Protein AF-A0A835ZLF5-F1 (afdb_monomer_lite)

Radius of gyration: 25.42 Å; chains: 1; bounding box: 62×26×68 Å

Secondary structure (DSSP, 8-state):
--HHHHHHHHHHHHHHS--HHHHHHHHHHHHHHHHHHHHGGGS------------------TTSTTTHHHHHHHHTTEEE-TTTTT-SEEEEEETTEEEEEE-TTTTTSSEEE--

Foldseek 3Di:
DVVVVQVVQVVVCVVPVDRVVVVVVVVVVVVVVVVVVVVVVVPDPDDPDDDDDDDDDDDDDPPPPPPVVVVVVVCVQKDFDPVCRQQQWDWDQDPNDTDIDGDPQPRSRRMDTDD

pLDDT: mean 71.72, std 19.59, range [39.06, 96.56]

InterPro domains:
  IPR036410 Heat shock protein DnaJ, cysteine-rich domain superfamily [SSF57938] (75-112)

Structure (mmCIF, N/CA/C/O backbone):
data_AF-A0A835ZLF5-F1
#
_entry.id   AF-A0A835ZLF5-F1
#
loop_
_atom_site.group_PDB
_atom_site.id
_atom_site.type_symbol
_atom_site.label_atom_id
_atom_site.label_alt_id
_atom_site.label_comp_id
_atom_site.label_asym_id
_atom_site.label_entity_id
_atom_site.label_seq_id
_atom_site.pdbx_PDB_ins_code
_atom_site.Cartn_x
_atom_site.Cartn_y
_atom_site.Cartn_z
_atom_site.occupancy
_atom_site.B_iso_or_equiv
_atom_site.auth_seq_id
_atom_site.auth_comp_id
_atom_site.auth_asym_id
_atom_site.auth_atom_id
_atom_site.pdbx_PDB_model_num
ATOM 1 N N . MET A 1 1 ? 32.915 -14.787 28.853 1.00 60.59 1 MET A N 1
ATOM 2 C CA . MET A 1 1 ? 32.597 -14.553 27.416 1.00 60.59 1 MET A CA 1
ATOM 3 C C . MET A 1 1 ? 31.583 -13.424 27.200 1.00 60.59 1 MET A C 1
ATOM 5 O O . MET A 1 1 ? 31.585 -12.858 26.115 1.00 60.59 1 MET A O 1
ATOM 9 N N . GLN A 1 2 ? 30.731 -13.072 28.177 1.00 59.16 2 GLN A N 1
ATOM 10 C CA . GLN A 1 2 ? 29.939 -11.830 28.131 1.00 59.16 2 GLN A CA 1
ATOM 11 C C . GLN A 1 2 ? 30.837 -10.584 28.208 1.00 59.16 2 GLN A C 1
ATOM 13 O O . GLN A 1 2 ? 30.694 -9.696 27.378 1.00 59.16 2 GLN A O 1
ATOM 18 N N . ASP A 1 3 ? 31.823 -10.592 29.106 1.00 59.66 3 ASP A N 1
ATOM 19 C CA . ASP A 1 3 ? 32.592 -9.391 29.472 1.00 59.66 3 ASP A CA 1
ATOM 20 C C . ASP A 1 3 ? 33.414 -8.809 28.311 1.00 59.66 3 ASP A C 1
ATOM 22 O O . ASP A 1 3 ? 33.473 -7.598 28.135 1.00 59.66 3 ASP A O 1
ATOM 26 N N . MET A 1 4 ? 33.954 -9.661 27.427 1.00 63.69 4 MET A N 1
ATOM 27 C CA . MET A 1 4 ? 34.701 -9.189 26.250 1.00 63.69 4 MET A CA 1
ATOM 28 C C . MET A 1 4 ? 33.819 -8.465 25.221 1.00 63.69 4 MET A C 1
ATOM 30 O O . MET A 1 4 ? 34.315 -7.613 24.491 1.00 63.69 4 MET A O 1
ATOM 34 N N . ARG A 1 5 ? 32.519 -8.785 25.156 1.00 69.69 5 ARG A N 1
ATOM 35 C CA . ARG A 1 5 ? 31.573 -8.107 24.251 1.00 69.69 5 ARG A CA 1
ATOM 36 C C . ARG A 1 5 ? 31.147 -6.749 24.800 1.00 69.69 5 ARG A C 1
ATOM 38 O O . ARG A 1 5 ? 30.905 -5.825 24.028 1.00 69.69 5 ARG A O 1
ATOM 45 N N . ASP A 1 6 ? 31.099 -6.619 26.121 1.00 72.31 6 ASP A N 1
ATOM 46 C CA . ASP A 1 6 ? 30.739 -5.364 26.777 1.00 72.31 6 ASP A CA 1
ATOM 47 C C . ASP A 1 6 ? 31.894 -4.345 26.704 1.00 72.31 6 ASP A C 1
ATOM 49 O O . ASP A 1 6 ? 31.647 -3.147 26.557 1.00 72.31 6 ASP A O 1
ATOM 53 N N . ASP A 1 7 ? 33.152 -4.803 26.696 1.00 74.31 7 ASP A N 1
ATOM 54 C CA . ASP A 1 7 ? 34.322 -3.951 26.426 1.00 74.31 7 ASP A CA 1
ATOM 55 C C . ASP A 1 7 ? 34.345 -3.399 24.992 1.00 74.31 7 ASP A C 1
ATOM 57 O O . ASP A 1 7 ? 34.692 -2.236 24.763 1.00 74.31 7 ASP A O 1
ATOM 61 N N . GLU A 1 8 ? 33.946 -4.206 24.009 1.00 75.50 8 GLU A N 1
ATOM 62 C CA . GLU A 1 8 ? 33.826 -3.762 22.617 1.00 75.50 8 GLU A CA 1
ATOM 63 C C . GLU A 1 8 ? 32.685 -2.746 22.452 1.00 75.50 8 GLU A C 1
ATOM 65 O O . GLU A 1 8 ? 32.867 -1.695 21.829 1.00 75.50 8 GLU A O 1
ATOM 70 N N . ALA A 1 9 ? 31.545 -2.987 23.107 1.00 74.06 9 ALA A N 1
ATOM 71 C CA . ALA A 1 9 ? 30.419 -2.055 23.129 1.00 74.06 9 ALA A CA 1
ATOM 72 C C . ALA A 1 9 ? 30.789 -0.699 23.760 1.00 74.06 9 ALA A C 1
ATOM 74 O O . ALA A 1 9 ? 30.373 0.348 23.258 1.00 74.06 9 ALA A O 1
ATOM 75 N N . ARG A 1 10 ? 31.625 -0.686 24.808 1.00 76.44 10 ARG A N 1
ATOM 76 C CA . ARG A 1 10 ? 32.133 0.558 25.420 1.00 76.44 10 ARG A CA 1
ATOM 77 C C . ARG A 1 10 ? 33.063 1.338 24.490 1.00 76.44 10 ARG A C 1
ATOM 79 O O . ARG A 1 10 ? 32.998 2.567 24.461 1.00 76.44 10 ARG A O 1
ATOM 86 N N . LYS A 1 11 ? 33.896 0.653 23.700 1.00 78.12 11 LYS A N 1
ATOM 87 C CA . LYS A 1 11 ? 34.748 1.304 22.686 1.00 78.12 11 LYS A CA 1
ATOM 88 C C . LYS A 1 11 ? 33.919 1.932 21.566 1.00 78.12 11 LYS A C 1
ATOM 90 O O . LYS A 1 11 ? 34.226 3.039 21.134 1.00 78.12 11 LYS A O 1
ATOM 95 N N . LEU A 1 12 ? 32.849 1.261 21.139 1.00 74.62 12 LEU A N 1
ATOM 96 C CA . LEU A 1 12 ? 31.916 1.775 20.131 1.00 74.62 12 LEU A CA 1
ATOM 97 C C . LEU A 1 12 ? 31.054 2.934 20.657 1.00 74.62 12 LEU A C 1
ATOM 99 O O . LEU A 1 12 ? 30.736 3.857 19.906 1.00 74.62 12 LEU A O 1
ATOM 103 N N . HIS A 1 13 ? 30.717 2.939 21.949 1.00 77.44 13 HIS A N 1
ATOM 104 C CA . HIS A 1 13 ? 30.046 4.073 22.589 1.00 77.44 13 HIS A CA 1
ATOM 105 C C . HIS A 1 13 ? 30.899 5.347 22.518 1.00 77.44 13 HIS A C 1
ATOM 107 O O . HIS A 1 13 ? 30.382 6.412 22.199 1.00 77.44 13 HIS A O 1
ATOM 113 N N . ALA A 1 14 ? 32.213 5.242 22.736 1.00 74.75 14 ALA A N 1
ATOM 114 C CA . ALA A 1 14 ? 33.108 6.398 22.684 1.00 74.75 14 ALA A CA 1
ATOM 115 C C . ALA A 1 14 ? 33.200 7.043 21.286 1.00 74.75 14 ALA A C 1
ATOM 117 O O . ALA A 1 14 ? 33.431 8.245 21.188 1.00 74.75 14 ALA A O 1
ATOM 118 N N . THR A 1 15 ? 33.016 6.271 20.209 1.00 80.62 15 THR A N 1
ATOM 119 C CA . THR A 1 15 ? 33.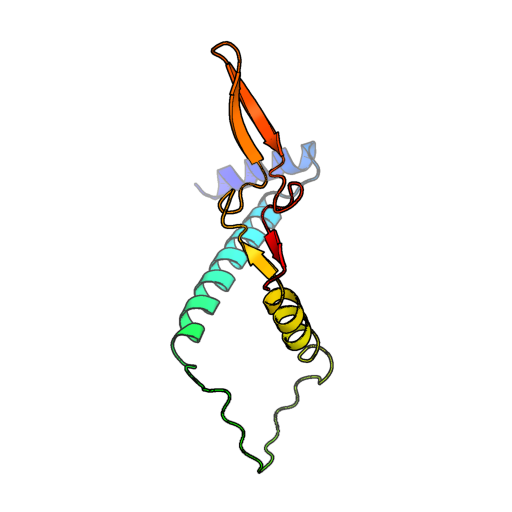087 6.781 18.829 1.00 80.62 15 THR A CA 1
ATOM 120 C C . THR A 1 15 ? 31.750 7.284 18.295 1.00 80.62 15 THR A C 1
ATOM 122 O O . THR A 1 15 ? 31.729 8.192 17.469 1.00 80.62 15 THR A O 1
ATOM 125 N N . THR A 1 16 ? 30.635 6.712 18.751 1.00 79.94 16 THR A N 1
ATOM 126 C CA . THR A 1 16 ? 29.292 7.013 18.223 1.00 79.94 16 THR A CA 1
ATOM 127 C C . THR A 1 16 ? 28.427 7.841 19.172 1.00 79.94 16 THR A C 1
ATOM 129 O O . THR A 1 16 ? 27.419 8.397 18.743 1.00 79.94 16 THR A O 1
ATOM 132 N N . GLY A 1 17 ? 28.796 7.927 20.454 1.00 84.25 17 GLY A N 1
ATOM 133 C CA . GLY A 1 17 ? 28.006 8.576 21.503 1.00 84.25 17 GLY A CA 1
ATOM 134 C C . GLY A 1 17 ? 26.730 7.818 21.889 1.00 84.25 17 GLY A C 1
ATOM 135 O O . GLY A 1 17 ? 25.897 8.366 22.606 1.00 84.25 17 GLY A O 1
ATOM 136 N N . VAL A 1 18 ? 26.548 6.579 21.411 1.00 82.25 18 VAL A N 1
ATOM 137 C CA . VAL A 1 18 ? 25.352 5.758 21.666 1.00 82.25 18 VAL A CA 1
ATOM 138 C C . VAL A 1 18 ? 25.685 4.585 22.588 1.00 82.25 18 VAL A C 1
ATOM 140 O O . VAL A 1 18 ? 26.556 3.773 22.280 1.00 82.25 18 VAL A O 1
ATOM 143 N N . ASP A 1 19 ? 25.027 4.506 23.748 1.00 84.69 19 ASP A N 1
ATOM 144 C CA . ASP A 1 19 ? 25.257 3.428 24.717 1.00 84.69 19 ASP A CA 1
ATOM 145 C C . ASP A 1 19 ? 24.501 2.159 24.294 1.00 84.69 19 ASP A C 1
ATOM 147 O O . ASP A 1 19 ? 23.309 1.970 24.564 1.00 84.69 19 ASP A O 1
ATOM 151 N N . PHE A 1 20 ? 25.216 1.269 23.607 1.00 82.88 20 PHE A N 1
ATOM 152 C CA . PHE A 1 20 ? 24.677 0.001 23.120 1.00 82.88 20 PHE A CA 1
ATOM 153 C C . PHE A 1 20 ? 24.297 -0.973 24.243 1.00 82.88 20 PHE A C 1
ATOM 155 O O . PHE A 1 20 ? 23.458 -1.850 24.022 1.00 82.88 20 PHE A O 1
ATOM 162 N N . ILE A 1 21 ? 24.858 -0.820 25.447 1.00 83.62 21 ILE A N 1
ATOM 163 C CA . ILE A 1 21 ? 24.522 -1.667 26.598 1.00 83.62 21 ILE A CA 1
ATOM 164 C C . ILE A 1 21 ? 23.143 -1.264 27.124 1.00 83.62 21 ILE A C 1
ATOM 166 O O . ILE A 1 21 ? 22.266 -2.122 27.263 1.00 83.62 21 ILE A O 1
ATOM 170 N N . ALA A 1 22 ? 22.919 0.036 27.325 1.00 82.88 22 ALA A N 1
ATOM 171 C CA . ALA A 1 22 ? 21.615 0.567 27.723 1.00 82.88 22 ALA A CA 1
ATOM 172 C C . ALA A 1 22 ? 20.535 0.267 26.670 1.00 82.88 22 ALA A C 1
ATOM 174 O O . ALA A 1 22 ? 19.419 -0.145 27.004 1.00 82.88 22 ALA A O 1
ATOM 175 N N . LEU A 1 23 ? 20.879 0.405 25.385 1.00 83.12 23 LEU A N 1
ATOM 176 C CA . LEU A 1 23 ? 19.971 0.096 24.283 1.00 83.12 23 LEU A CA 1
ATOM 177 C C . LEU A 1 23 ? 19.556 -1.379 24.303 1.00 83.12 23 LEU A C 1
ATOM 179 O O . LEU A 1 23 ? 18.369 -1.694 24.232 1.00 83.12 23 LEU A O 1
ATOM 183 N N . ARG A 1 24 ? 20.520 -2.290 24.462 1.00 83.25 24 ARG A N 1
ATOM 184 C CA . ARG A 1 24 ? 20.252 -3.727 24.543 1.00 83.25 24 ARG A CA 1
ATOM 185 C C . ARG A 1 24 ? 19.346 -4.066 25.723 1.00 83.25 24 ARG A C 1
ATOM 187 O O . ARG A 1 24 ? 18.387 -4.810 25.537 1.00 83.25 24 ARG A O 1
ATOM 194 N N . GLN A 1 25 ? 19.611 -3.508 26.905 1.00 82.62 25 GLN A N 1
ATOM 195 C CA . GLN A 1 25 ? 18.771 -3.724 28.088 1.00 82.62 25 GLN A CA 1
ATOM 196 C C . GLN A 1 25 ? 17.319 -3.298 27.834 1.00 82.62 25 GLN A C 1
ATOM 198 O O . GLN A 1 25 ? 16.409 -4.078 28.105 1.00 82.62 25 GLN A O 1
ATOM 203 N N . LYS A 1 26 ? 17.109 -2.127 27.219 1.00 83.50 26 LYS A N 1
ATOM 204 C CA . LYS A 1 26 ? 15.774 -1.602 26.893 1.00 83.50 26 LYS A CA 1
ATOM 205 C C . LYS A 1 26 ? 14.971 -2.524 25.968 1.00 83.50 26 LYS A C 1
ATOM 207 O O . LYS A 1 26 ? 13.770 -2.695 26.162 1.00 83.50 26 LYS A O 1
ATOM 212 N N . TYR A 1 27 ? 15.615 -3.128 24.970 1.00 78.88 27 TYR A N 1
ATOM 213 C CA . TYR A 1 27 ? 14.933 -4.053 24.057 1.00 78.88 27 TYR A CA 1
ATOM 214 C C . TYR A 1 27 ? 14.740 -5.452 24.650 1.00 78.88 27 TYR A C 1
ATOM 216 O O . TYR A 1 27 ? 13.761 -6.118 24.320 1.00 78.88 27 TYR A O 1
ATOM 224 N N . MET A 1 28 ? 15.616 -5.899 25.558 1.00 74.88 28 MET A N 1
ATOM 225 C CA . MET A 1 28 ? 15.389 -7.161 26.269 1.00 74.88 28 MET A CA 1
ATOM 226 C C . MET A 1 28 ? 14.195 -7.066 27.225 1.00 74.88 28 MET A C 1
ATOM 228 O O . MET A 1 28 ? 13.398 -7.999 27.271 1.00 74.88 28 MET A O 1
ATOM 232 N N . THR A 1 29 ? 14.020 -5.949 27.937 1.00 68.12 29 THR A N 1
ATOM 233 C CA . THR A 1 29 ? 12.856 -5.755 28.821 1.00 68.12 29 THR A CA 1
ATOM 234 C C . THR A 1 29 ? 11.558 -5.572 28.037 1.00 68.12 29 THR A C 1
ATOM 236 O O . THR A 1 29 ? 10.549 -6.163 28.409 1.00 68.12 29 THR A O 1
ATOM 239 N N . ALA A 1 30 ? 11.585 -4.851 26.910 1.00 62.91 30 ALA A N 1
ATOM 240 C CA . ALA A 1 30 ? 10.408 -4.674 26.055 1.00 62.91 30 ALA A CA 1
ATOM 241 C C . ALA A 1 30 ? 9.850 -6.010 25.522 1.00 62.91 30 ALA A C 1
ATOM 243 O O . ALA A 1 30 ? 8.636 -6.189 25.442 1.00 62.91 30 ALA A O 1
ATOM 244 N N . ASN A 1 31 ? 10.721 -6.976 25.212 1.00 60.53 31 ASN A N 1
ATOM 245 C CA . ASN A 1 31 ? 10.283 -8.307 24.786 1.00 60.53 31 ASN A CA 1
ATOM 246 C C . ASN A 1 31 ? 9.668 -9.129 25.931 1.00 60.53 31 ASN A C 1
ATOM 248 O O . ASN A 1 31 ? 8.760 -9.918 25.683 1.00 60.53 31 ASN A O 1
ATOM 252 N N . VAL A 1 32 ? 10.124 -8.945 27.175 1.00 60.03 32 VAL A N 1
ATOM 253 C CA . VAL A 1 32 ? 9.542 -9.622 28.351 1.00 60.03 32 VAL A CA 1
ATOM 254 C C . VAL A 1 32 ? 8.171 -9.032 28.697 1.00 60.03 32 VAL A C 1
ATOM 256 O O . VAL A 1 32 ? 7.228 -9.781 28.948 1.00 60.03 32 VAL A O 1
ATOM 259 N N . GLU A 1 33 ? 8.019 -7.707 28.628 1.00 57.66 33 GLU A N 1
ATOM 260 C CA . GLU A 1 33 ? 6.727 -7.029 28.822 1.00 57.66 33 GLU A CA 1
ATOM 261 C C . GLU A 1 33 ? 5.696 -7.408 27.746 1.00 57.66 33 GLU A C 1
ATOM 263 O O . GLU A 1 33 ? 4.502 -7.501 28.035 1.00 57.66 33 GLU A O 1
ATOM 268 N N . ALA A 1 34 ? 6.142 -7.656 26.510 1.00 58.16 34 ALA A N 1
ATOM 269 C CA . ALA A 1 34 ? 5.279 -8.155 25.441 1.00 58.16 34 ALA A CA 1
ATOM 270 C C . ALA A 1 34 ? 4.777 -9.582 25.724 1.00 58.16 34 ALA A C 1
ATOM 272 O O . ALA A 1 34 ? 3.590 -9.848 25.556 1.00 58.16 34 ALA A O 1
ATOM 273 N N . GLN A 1 35 ? 5.641 -10.471 26.229 1.00 54.75 35 GLN A N 1
ATOM 274 C CA . GLN A 1 35 ? 5.260 -11.852 26.557 1.00 54.75 35 GLN A CA 1
ATOM 275 C C . GLN A 1 35 ? 4.344 -11.952 27.786 1.00 54.75 35 GLN A C 1
ATOM 277 O O . GLN A 1 35 ? 3.456 -12.801 27.819 1.00 54.75 35 GLN A O 1
ATOM 282 N N . GLN A 1 36 ? 4.498 -11.078 28.787 1.00 53.94 36 GLN A N 1
ATOM 283 C CA . GLN A 1 36 ? 3.587 -11.050 29.941 1.00 53.94 36 GLN A CA 1
ATOM 284 C C . GLN A 1 36 ? 2.173 -10.572 29.577 1.00 53.94 36 GLN A C 1
ATOM 286 O O . GLN A 1 36 ? 1.204 -11.066 30.148 1.00 53.94 36 GLN A O 1
ATOM 291 N N . LYS A 1 37 ? 2.023 -9.690 28.579 1.00 53.47 37 LYS A N 1
ATOM 292 C CA . LYS A 1 37 ? 0.701 -9.244 28.099 1.00 53.47 37 LYS A CA 1
ATOM 293 C C . LYS A 1 37 ? -0.095 -10.328 27.366 1.00 53.47 37 LYS A C 1
ATOM 295 O O . LYS A 1 37 ? -1.319 -10.241 27.331 1.00 53.47 37 LYS A O 1
ATOM 300 N N . GLU A 1 38 ? 0.563 -11.346 26.811 1.00 50.69 38 GLU A N 1
ATOM 301 C CA . GLU A 1 38 ? -0.118 -12.451 26.120 1.00 50.69 38 GLU A CA 1
ATOM 302 C C . GLU A 1 38 ? -0.733 -13.479 27.092 1.00 50.69 38 GLU A C 1
ATOM 304 O O . GLU A 1 38 ? -1.705 -14.146 26.738 1.00 50.69 38 GLU A O 1
ATOM 309 N N . GLN A 1 39 ? -0.241 -13.592 28.336 1.00 47.41 39 GLN A N 1
ATOM 310 C CA . GLN A 1 39 ? -0.830 -14.511 29.326 1.00 47.41 39 GLN A CA 1
ATOM 311 C C . GLN A 1 39 ? -2.107 -13.969 29.990 1.00 47.41 39 GLN A C 1
ATOM 313 O O . GLN A 1 39 ? -3.004 -14.762 30.276 1.00 47.41 39 GLN A O 1
ATOM 318 N N . ASP A 1 40 ? -2.255 -12.651 30.144 1.00 48.38 40 ASP A N 1
ATOM 319 C CA . ASP A 1 40 ? -3.464 -12.045 30.731 1.00 48.38 40 ASP A CA 1
ATOM 320 C C . ASP A 1 40 ? -4.640 -11.903 29.736 1.00 48.38 40 ASP A C 1
ATOM 322 O O . ASP A 1 40 ? -5.765 -11.594 30.133 1.00 48.38 40 ASP A O 1
ATOM 326 N N . GLN A 1 41 ? -4.435 -12.177 28.440 1.00 49.47 41 GLN A N 1
ATOM 327 C CA . GLN A 1 41 ? -5.487 -12.084 27.413 1.00 49.47 41 GLN A CA 1
ATOM 328 C C . GLN A 1 41 ? -6.393 -13.322 27.299 1.00 49.47 41 GLN A C 1
ATOM 330 O O . GLN A 1 41 ? -7.437 -13.242 26.658 1.00 49.47 41 GLN A O 1
ATOM 335 N N . ASN A 1 42 ? -6.072 -14.447 27.949 1.00 46.53 42 ASN A N 1
ATOM 336 C CA . ASN A 1 42 ? -6.909 -15.657 27.880 1.00 46.53 42 ASN A CA 1
ATOM 337 C C . ASN A 1 42 ? -8.044 -15.705 28.925 1.00 46.53 42 ASN A C 1
ATOM 339 O O . ASN A 1 42 ? -8.731 -16.721 29.042 1.00 46.53 42 ASN A O 1
ATOM 343 N N . HIS A 1 43 ? -8.280 -14.627 29.686 1.00 43.28 43 HIS A N 1
ATOM 344 C CA . HIS A 1 43 ? -9.389 -14.574 30.641 1.00 43.28 43 HIS A CA 1
ATOM 34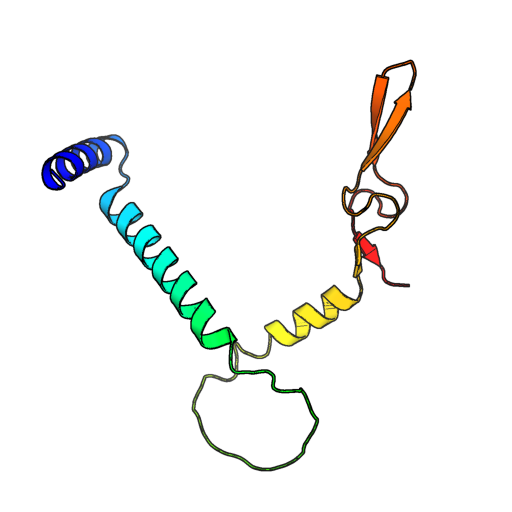5 C C . HIS A 1 43 ? -10.133 -13.232 30.641 1.00 43.28 43 HIS A C 1
ATOM 347 O O . HIS A 1 43 ? -10.209 -12.547 31.654 1.00 43.28 43 HIS A O 1
ATOM 353 N N . SER A 1 44 ? -10.705 -12.842 29.499 1.00 44.22 44 SER A N 1
ATOM 354 C CA . SER A 1 44 ? -11.845 -11.908 29.482 1.00 44.22 44 SER A CA 1
ATOM 355 C C . SER A 1 44 ? -12.613 -11.935 28.156 1.00 44.22 44 SER A C 1
ATOM 357 O O . SER A 1 44 ? -12.758 -10.928 27.471 1.00 44.22 44 SER A O 1
ATOM 359 N N . ASP A 1 45 ? -13.222 -13.082 27.845 1.00 46.94 45 ASP A N 1
ATOM 360 C CA . ASP A 1 45 ? -14.505 -13.060 27.135 1.00 46.94 45 ASP A CA 1
ATOM 361 C C . ASP A 1 45 ? -15.541 -12.440 28.082 1.00 46.94 45 ASP A C 1
ATOM 363 O O . ASP A 1 45 ? -16.219 -13.131 28.843 1.00 46.94 45 ASP A O 1
ATOM 367 N N . SER A 1 46 ? -15.630 -11.111 28.091 1.00 46.19 46 SER A N 1
ATOM 368 C CA . SER A 1 46 ? -16.696 -10.407 28.796 1.00 46.19 46 SER A CA 1
ATOM 369 C C . SER A 1 46 ? -17.410 -9.490 27.822 1.00 46.19 46 SER A C 1
ATOM 371 O O . SER A 1 46 ? -16.993 -8.370 27.526 1.00 46.19 46 SER A O 1
ATOM 373 N N . ARG A 1 47 ? -18.492 -10.062 27.290 1.00 42.47 47 ARG A N 1
ATOM 374 C CA . ARG A 1 47 ? -19.579 -9.413 26.562 1.00 42.47 47 ARG A CA 1
ATOM 375 C C . ARG A 1 47 ? -19.845 -8.017 27.118 1.00 42.47 47 ARG A C 1
ATOM 377 O O . ARG A 1 47 ? -20.091 -7.852 28.312 1.00 42.47 47 ARG A O 1
ATOM 384 N N . CYS A 1 48 ? -19.888 -7.027 26.234 1.00 43.28 48 CYS A N 1
ATOM 385 C CA . CYS A 1 48 ? -20.469 -5.720 26.511 1.00 43.28 48 CYS A CA 1
ATOM 386 C C . CYS A 1 48 ? -22.002 -5.832 26.590 1.00 43.28 48 CYS A C 1
ATOM 388 O O . CYS A 1 48 ? -22.731 -5.293 25.761 1.00 43.28 48 CYS A O 1
ATOM 390 N N . ASP A 1 49 ? -22.497 -6.560 27.592 1.00 42.53 49 ASP A N 1
ATOM 391 C CA . ASP A 1 49 ? -23.917 -6.607 27.911 1.00 42.53 49 ASP A CA 1
ATOM 392 C C . ASP A 1 49 ? -24.279 -5.452 28.846 1.00 42.53 49 ASP A C 1
ATOM 394 O O . ASP A 1 49 ? -23.687 -5.208 29.899 1.00 42.53 49 ASP A O 1
ATOM 398 N N . THR A 1 50 ? -25.268 -4.697 28.395 1.00 54.25 50 THR A N 1
ATOM 399 C CA . THR A 1 50 ? -25.777 -3.490 29.029 1.00 54.25 50 THR A CA 1
ATOM 400 C C . THR A 1 50 ? -26.540 -3.865 30.295 1.00 54.25 50 THR A C 1
ATOM 402 O O . THR A 1 50 ? -27.702 -4.248 30.216 1.00 54.25 50 THR A O 1
ATOM 405 N N . HIS A 1 51 ? -25.940 -3.692 31.475 1.00 40.97 51 HIS A N 1
ATOM 406 C CA . HIS A 1 51 ? -26.680 -3.763 32.736 1.00 40.97 51 HIS A CA 1
ATOM 407 C C . HIS A 1 51 ? -26.404 -2.560 33.640 1.00 40.97 51 HIS A C 1
ATOM 409 O O . HIS A 1 51 ? -25.300 -2.318 34.121 1.00 40.97 51 HIS A O 1
ATOM 415 N N . LYS A 1 52 ? -27.481 -1.803 33.878 1.00 46.91 52 LYS A N 1
ATOM 416 C CA . LYS A 1 52 ? -27.635 -0.876 34.998 1.00 46.91 52 LYS A CA 1
ATOM 417 C C . LYS A 1 52 ? -27.335 -1.615 36.306 1.00 46.91 52 LYS A C 1
ATOM 419 O O . LYS A 1 52 ? -28.021 -2.588 36.605 1.00 46.91 52 LYS A O 1
ATOM 424 N N . GLY A 1 53 ? -26.438 -1.076 37.128 1.00 39.53 53 GLY A N 1
ATOM 425 C CA . GLY A 1 53 ? -26.471 -1.320 38.570 1.00 39.53 53 GLY A CA 1
ATOM 426 C C . GLY A 1 53 ? -25.124 -1.585 39.232 1.00 39.53 53 GLY A C 1
ATOM 427 O O . GLY A 1 53 ? -24.462 -2.571 38.946 1.00 39.53 53 GLY A O 1
ATOM 428 N N . SER A 1 54 ? -24.855 -0.743 40.227 1.00 40.62 54 SER A N 1
ATOM 429 C CA . SER A 1 54 ? -24.012 -0.978 41.402 1.00 40.62 54 SER A CA 1
ATOM 430 C C . SER A 1 54 ? -22.497 -0.791 41.283 1.00 40.62 54 SER A C 1
ATOM 432 O O . SER A 1 54 ? -21.771 -1.453 40.556 1.00 40.62 54 SER A O 1
ATOM 434 N N . GLN A 1 55 ? -22.066 0.168 42.098 1.00 48.41 55 GLN A N 1
ATOM 435 C CA . GLN A 1 55 ? -20.714 0.603 42.405 1.00 48.41 55 GLN A CA 1
ATOM 436 C C . GLN A 1 55 ? -19.846 -0.542 42.937 1.00 48.41 55 GLN A C 1
ATOM 438 O O . GLN A 1 55 ? -20.317 -1.310 43.771 1.00 48.41 55 GLN A O 1
ATOM 443 N N . GLN A 1 56 ? -18.551 -0.529 42.604 1.00 39.06 56 GLN A N 1
ATOM 444 C CA . GLN A 1 56 ? -17.496 -0.685 43.608 1.00 39.06 56 GLN A CA 1
ATOM 445 C C . GLN A 1 56 ? -16.150 -0.138 43.116 1.00 39.06 56 GLN A C 1
ATOM 447 O O . GLN A 1 56 ? -15.776 -0.245 41.953 1.00 39.06 56 GLN A O 1
ATOM 452 N N . ASN A 1 57 ? -15.470 0.513 44.056 1.00 47.50 57 ASN A N 1
ATOM 453 C CA . ASN A 1 57 ? -14.242 1.281 43.926 1.00 47.50 57 ASN A CA 1
ATOM 454 C C . ASN A 1 57 ? -13.053 0.469 43.393 1.00 47.50 57 ASN A C 1
ATOM 456 O O . ASN A 1 57 ? -12.613 -0.464 44.060 1.00 47.50 57 ASN A O 1
ATOM 460 N N . ARG A 1 58 ? -12.412 0.962 42.330 1.00 43.28 58 ARG A N 1
ATOM 461 C CA . ARG A 1 58 ? -10.948 1.041 42.246 1.00 43.28 58 ARG A CA 1
ATOM 462 C C . ARG A 1 58 ? -10.567 2.361 41.588 1.00 43.28 58 ARG A C 1
ATOM 464 O O . ARG A 1 58 ? -11.073 2.733 40.537 1.00 43.28 58 ARG A O 1
ATOM 471 N N . SER A 1 59 ? -9.736 3.102 42.299 1.00 50.44 59 SER A N 1
ATOM 472 C CA . SER A 1 59 ? -9.176 4.387 41.918 1.00 50.44 59 SER A CA 1
ATOM 473 C C . SER A 1 59 ? -8.157 4.202 40.797 1.00 50.44 59 SER A C 1
ATOM 475 O O . SER A 1 59 ? -6.981 3.972 41.066 1.00 50.44 59 SER A O 1
ATOM 477 N N . GLU A 1 60 ? -8.616 4.332 39.558 1.00 47.94 60 GLU A N 1
ATOM 478 C CA . GLU A 1 60 ? -7.776 4.599 38.394 1.00 47.94 60 GLU A CA 1
ATOM 479 C C . GLU A 1 60 ? -8.312 5.863 37.711 1.00 47.94 60 GLU A C 1
ATOM 481 O O . GLU A 1 60 ? -9.516 6.073 37.561 1.00 47.94 60 GLU A O 1
ATOM 486 N N . SER A 1 61 ? -7.397 6.775 37.409 1.00 40.75 61 SER A N 1
ATOM 487 C CA . SER A 1 61 ? -7.643 8.123 36.898 1.00 40.75 61 SER A CA 1
ATOM 488 C C . SER A 1 61 ? -8.621 8.149 35.699 1.00 40.75 61 SER A C 1
ATOM 490 O O . SER A 1 61 ? -8.309 7.556 34.666 1.00 40.75 61 SER A O 1
ATOM 492 N N . PRO A 1 62 ? -9.751 8.893 35.747 1.00 45.53 62 PRO A N 1
ATOM 493 C CA . PRO A 1 62 ? -10.848 8.767 34.769 1.00 45.53 62 PRO A CA 1
ATOM 494 C C . PRO A 1 62 ? -10.600 9.346 33.365 1.00 45.53 62 PRO A C 1
ATOM 496 O O . PRO A 1 62 ? -11.531 9.406 32.561 1.00 45.53 62 PRO A O 1
ATOM 499 N N . LEU A 1 63 ? -9.399 9.844 33.058 1.00 48.03 63 LEU A N 1
ATOM 500 C CA . LEU A 1 63 ? -9.185 10.694 31.878 1.00 48.03 63 LEU A CA 1
ATOM 501 C C . LEU A 1 63 ? -8.502 10.003 30.692 1.00 48.03 63 LEU A C 1
ATOM 503 O O . LEU A 1 63 ? -8.571 10.529 29.587 1.00 48.03 63 LEU A O 1
ATOM 507 N N . GLN A 1 64 ? -7.907 8.819 30.863 1.00 49.22 64 GLN A N 1
ATOM 508 C CA . GLN A 1 64 ? -7.207 8.134 29.760 1.00 49.22 64 GLN A CA 1
ATOM 509 C C . GLN A 1 64 ? -8.027 7.023 29.093 1.00 49.22 64 GLN A C 1
ATOM 511 O O . GLN A 1 64 ? -7.791 6.697 27.934 1.00 49.22 64 GLN A O 1
ATOM 516 N N . GLN A 1 65 ? -9.049 6.490 29.765 1.00 47.41 65 GLN A N 1
ATOM 517 C CA . GLN A 1 65 ? -9.819 5.350 29.251 1.00 47.41 65 GLN A CA 1
ATOM 518 C C . GLN A 1 65 ? -10.933 5.742 28.263 1.00 47.41 65 GLN A C 1
ATOM 520 O O . GLN A 1 65 ? -11.485 4.883 27.582 1.00 47.41 65 GLN A O 1
ATOM 525 N N . ARG A 1 66 ? -11.268 7.037 28.145 1.00 48.09 66 ARG A N 1
ATOM 526 C CA . ARG A 1 66 ? -12.350 7.503 27.254 1.00 48.09 66 ARG A CA 1
ATOM 527 C C . ARG A 1 66 ? -11.918 7.764 25.810 1.00 48.09 66 ARG A C 1
ATOM 529 O O . ARG A 1 66 ? -12.792 7.887 24.962 1.00 48.09 66 ARG A O 1
ATOM 536 N N . HIS A 1 67 ? -10.617 7.839 25.526 1.00 49.94 67 HIS A N 1
ATOM 537 C CA . HIS A 1 67 ? -10.130 8.181 24.185 1.00 49.94 67 HIS A CA 1
ATOM 538 C C . HIS A 1 67 ? -10.107 6.984 23.220 1.00 49.94 67 HIS A C 1
ATOM 540 O O . HIS A 1 67 ? -10.420 7.142 22.043 1.00 49.94 67 HIS A O 1
ATOM 546 N N . LEU A 1 68 ? -9.847 5.774 23.724 1.00 52.25 68 LEU A N 1
ATOM 547 C CA . LEU A 1 68 ? -9.677 4.580 22.883 1.00 52.25 68 LEU A CA 1
ATOM 548 C C . LEU A 1 68 ? -11.003 4.025 22.332 1.00 52.25 68 LEU A C 1
ATOM 550 O O . LEU A 1 68 ? -11.043 3.538 21.207 1.00 52.25 68 LEU A O 1
ATOM 554 N N . CYS A 1 69 ? -12.111 4.137 23.079 1.00 53.34 69 CYS A N 1
ATOM 555 C CA . CYS A 1 69 ? -13.420 3.653 22.612 1.00 53.34 69 CYS A CA 1
ATOM 556 C C . CYS A 1 69 ? -14.037 4.515 21.500 1.00 53.34 69 CYS A C 1
ATOM 558 O O . CYS A 1 69 ? -14.888 4.034 20.758 1.00 53.34 69 CYS A O 1
ATOM 560 N N . THR A 1 70 ? -13.658 5.790 21.388 1.00 55.81 70 THR A N 1
ATOM 561 C CA . THR A 1 70 ? -14.173 6.664 20.322 1.00 55.81 70 THR A CA 1
ATOM 562 C C . THR A 1 70 ? -13.411 6.504 19.009 1.00 55.81 70 THR A C 1
ATOM 564 O O . THR A 1 70 ? -14.001 6.685 17.946 1.00 55.81 70 THR A O 1
ATOM 567 N N . GLU A 1 71 ? -12.124 6.147 19.063 1.00 55.97 71 GLU A N 1
ATOM 568 C CA . GLU A 1 71 ? -11.290 5.953 17.868 1.00 55.97 71 GLU A CA 1
ATOM 569 C C . GLU A 1 71 ? -11.687 4.710 17.071 1.00 55.97 71 GLU A C 1
ATOM 571 O O . GLU A 1 71 ? -11.773 4.765 15.844 1.00 55.97 71 GLU A O 1
ATOM 576 N N . THR A 1 72 ? -12.012 3.607 17.747 1.00 62.00 72 THR A N 1
ATOM 577 C CA . THR A 1 72 ? -12.440 2.373 17.071 1.00 62.00 72 THR A CA 1
ATOM 578 C C . THR A 1 72 ? -13.761 2.559 16.319 1.00 62.00 72 THR A C 1
ATOM 580 O O . THR A 1 72 ? -13.880 2.140 15.170 1.00 62.00 72 THR A O 1
ATOM 583 N N . ALA A 1 73 ? -14.708 3.308 16.892 1.00 63.44 73 ALA A N 1
ATOM 584 C CA . ALA A 1 73 ? -15.987 3.618 16.248 1.00 63.44 73 ALA A CA 1
ATOM 585 C C . ALA A 1 73 ? -15.848 4.482 14.974 1.00 63.44 73 ALA A C 1
ATOM 587 O O . ALA A 1 73 ? -16.730 4.477 14.110 1.00 63.44 73 ALA A O 1
ATOM 588 N N . ALA A 1 74 ? -14.763 5.254 14.841 1.00 69.12 74 ALA A N 1
ATOM 589 C CA . ALA A 1 74 ? -14.478 6.006 13.619 1.00 69.12 74 ALA A CA 1
ATOM 590 C C . ALA A 1 74 ? -13.914 5.105 12.507 1.00 69.12 74 ALA A C 1
ATOM 592 O O . ALA A 1 74 ? -14.221 5.328 11.334 1.00 69.12 74 ALA A O 1
ATOM 593 N N . LEU A 1 75 ? -13.142 4.078 12.876 1.00 76.94 75 LEU A N 1
ATOM 594 C CA . LEU A 1 75 ? -12.546 3.104 11.957 1.00 76.94 75 LEU A CA 1
ATOM 595 C C . LEU A 1 75 ? -13.579 2.119 11.390 1.00 76.94 75 LEU A C 1
ATOM 597 O O . LEU A 1 75 ? -13.453 1.715 10.238 1.00 76.94 75 LEU A O 1
ATOM 601 N N . ASP A 1 76 ? -14.657 1.831 12.128 1.00 83.56 76 ASP A N 1
ATOM 602 C CA . ASP A 1 76 ? -15.773 0.978 11.672 1.00 83.56 76 ASP A CA 1
ATOM 603 C C . ASP A 1 76 ? -16.497 1.497 10.413 1.00 83.56 76 ASP A C 1
ATOM 605 O O . ASP A 1 76 ? -17.258 0.764 9.767 1.00 83.56 76 ASP A O 1
ATOM 609 N N . LYS A 1 77 ? -16.268 2.768 10.057 1.00 87.94 77 LYS A N 1
ATOM 610 C CA . LYS A 1 77 ? -16.816 3.423 8.861 1.00 87.94 77 LYS A CA 1
ATOM 611 C C . LYS A 1 77 ? -16.038 3.101 7.589 1.00 87.94 77 LYS A C 1
ATOM 613 O O . LYS A 1 77 ? -16.514 3.438 6.507 1.00 87.94 77 LYS A O 1
ATOM 618 N N . TYR A 1 78 ? -14.874 2.467 7.693 1.00 91.25 78 TYR A N 1
ATOM 619 C CA . TYR A 1 78 ? -14.023 2.130 6.557 1.00 91.25 78 TYR A CA 1
ATOM 620 C C . TYR A 1 78 ? -13.858 0.617 6.439 1.00 91.25 78 TYR A C 1
ATOM 622 O O . TYR A 1 78 ? -13.891 -0.126 7.417 1.00 91.25 78 TYR A O 1
ATOM 630 N N . VAL A 1 79 ? -13.697 0.146 5.210 1.00 94.06 79 VAL A N 1
ATOM 631 C CA . VAL A 1 79 ? -13.425 -1.254 4.884 1.00 94.06 79 VAL A CA 1
ATOM 632 C C . VAL A 1 79 ? -12.275 -1.332 3.896 1.00 94.06 79 VAL A C 1
ATOM 634 O O . VAL A 1 79 ? -12.014 -0.394 3.147 1.00 94.06 79 VAL A O 1
ATOM 637 N N . ILE A 1 80 ? -11.596 -2.475 3.864 1.00 94.75 80 ILE A N 1
ATOM 638 C CA . ILE A 1 80 ? -10.570 -2.737 2.855 1.00 94.75 80 ILE A CA 1
ATOM 639 C C . ILE A 1 80 ? -11.223 -2.695 1.470 1.00 94.75 80 ILE A C 1
ATOM 641 O O . ILE A 1 80 ? -12.271 -3.311 1.238 1.00 94.75 80 ILE A O 1
ATOM 645 N N . CYS A 1 81 ? -10.602 -1.965 0.545 1.00 94.62 81 CYS A N 1
ATOM 646 C CA . CYS A 1 81 ? -11.064 -1.878 -0.829 1.00 94.62 81 CYS A CA 1
ATOM 647 C C . CYS A 1 81 ? -11.016 -3.267 -1.475 1.00 94.62 81 CYS A C 1
ATOM 649 O O . CYS A 1 81 ? -9.952 -3.871 -1.603 1.00 94.62 81 CYS A O 1
ATOM 651 N N . LYS A 1 82 ? -12.176 -3.771 -1.905 1.00 93.56 82 LYS A N 1
ATOM 652 C CA . LYS A 1 82 ? -12.303 -5.112 -2.499 1.00 93.56 82 LYS A CA 1
ATOM 653 C C . LYS A 1 82 ? -11.621 -5.221 -3.861 1.00 93.56 82 LYS A C 1
ATOM 655 O O . LYS A 1 82 ? -11.212 -6.304 -4.254 1.00 93.56 82 LYS A O 1
ATOM 660 N N . GLU A 1 83 ? -11.496 -4.103 -4.567 1.00 92.25 83 GLU A N 1
ATOM 661 C CA . GLU A 1 83 ? -10.955 -4.063 -5.922 1.00 92.25 83 GLU A CA 1
ATOM 662 C C . GLU A 1 83 ? -9.433 -4.221 -5.975 1.00 92.25 83 GLU A C 1
ATOM 664 O O . GLU A 1 83 ? -8.925 -4.992 -6.783 1.00 92.25 83 GLU A O 1
ATOM 669 N N . CYS A 1 84 ? -8.700 -3.526 -5.103 1.00 94.19 84 CYS A N 1
ATOM 670 C CA . CYS A 1 84 ? -7.246 -3.679 -4.983 1.00 94.19 84 CYS A CA 1
ATOM 671 C C . CYS A 1 84 ? -6.828 -4.560 -3.800 1.00 94.19 84 CYS A C 1
ATOM 673 O O . CYS A 1 84 ? -5.637 -4.715 -3.549 1.00 94.19 84 CYS A O 1
ATOM 675 N N . SER A 1 85 ? -7.790 -5.113 -3.053 1.00 94.56 85 SER A N 1
ATOM 676 C CA . SER A 1 85 ? -7.545 -5.914 -1.844 1.00 94.56 85 SER A CA 1
ATOM 677 C C . SER A 1 85 ? -6.635 -5.214 -0.826 1.00 94.56 85 SER A C 1
ATOM 679 O O . SER A 1 85 ? -5.797 -5.845 -0.191 1.00 94.56 85 SER A O 1
ATOM 681 N N . GLY A 1 86 ? -6.784 -3.894 -0.688 1.00 94.88 86 GLY A N 1
ATOM 682 C CA . GLY A 1 86 ? -5.996 -3.092 0.252 1.00 94.88 86 GLY A CA 1
ATOM 683 C C . GLY A 1 86 ? -4.657 -2.581 -0.270 1.00 94.88 86 GLY A C 1
ATOM 684 O O . GLY A 1 86 ? -3.999 -1.827 0.434 1.00 94.88 86 GLY A O 1
ATOM 685 N N . LEU A 1 87 ? -4.253 -2.935 -1.493 1.00 95.31 87 LEU A N 1
ATOM 686 C CA . LEU A 1 87 ? -2.952 -2.526 -2.032 1.00 95.31 87 LEU A CA 1
ATOM 687 C C . LEU A 1 87 ? -2.905 -1.059 -2.476 1.00 95.31 87 LEU A C 1
ATOM 689 O O . LEU A 1 87 ? -1.821 -0.521 -2.664 1.00 95.31 87 LEU A O 1
ATOM 693 N N . GLY A 1 88 ? -4.056 -0.435 -2.739 1.00 95.75 88 GLY A N 1
ATOM 694 C CA . GLY A 1 88 ? -4.133 0.920 -3.299 1.00 95.75 88 GLY A CA 1
ATOM 695 C C . GLY A 1 88 ? -3.728 1.015 -4.775 1.00 95.75 88 GLY A C 1
ATOM 696 O O . GLY A 1 88 ? -4.042 1.993 -5.443 1.00 95.75 88 GLY A O 1
ATOM 697 N N . ILE A 1 89 ? -3.118 -0.028 -5.335 1.00 96.12 89 ILE A N 1
ATOM 698 C CA . ILE A 1 89 ? -2.645 -0.075 -6.718 1.00 96.12 89 ILE A CA 1
ATOM 699 C C . ILE A 1 89 ? -3.223 -1.270 -7.477 1.00 96.12 89 ILE A C 1
ATOM 701 O O . ILE A 1 89 ? -3.500 -2.330 -6.911 1.00 96.12 89 IL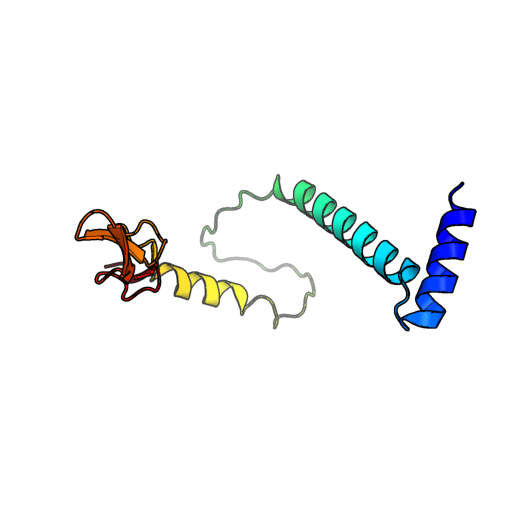E A O 1
ATOM 705 N N . ARG A 1 90 ? -3.388 -1.099 -8.786 1.00 93.94 90 ARG A N 1
ATOM 706 C CA . ARG A 1 90 ? -3.756 -2.126 -9.759 1.00 93.94 90 ARG A CA 1
ATOM 707 C C . ARG A 1 90 ? -2.622 -2.305 -10.757 1.00 93.94 90 ARG A C 1
ATOM 709 O O . ARG A 1 90 ? -1.990 -1.339 -11.179 1.00 93.94 90 ARG A O 1
ATOM 716 N N . LYS A 1 91 ? -2.374 -3.558 -11.130 1.00 93.44 91 LYS A N 1
ATOM 717 C CA . LYS A 1 91 ? -1.370 -3.930 -12.128 1.00 93.44 91 LYS A CA 1
ATOM 718 C C . LYS A 1 91 ? -2.065 -4.153 -13.460 1.00 93.44 91 LYS A C 1
ATOM 720 O O . LYS A 1 91 ? -2.872 -5.071 -13.580 1.00 93.44 91 LYS A O 1
ATOM 725 N N . GLU A 1 92 ? -1.752 -3.322 -14.442 1.00 92.38 92 GLU A N 1
ATOM 726 C CA . GLU A 1 92 ? -2.305 -3.408 -15.792 1.00 92.38 92 GLU A CA 1
ATOM 727 C C . GLU A 1 92 ? -1.205 -3.759 -16.786 1.00 92.38 92 GLU A C 1
ATOM 729 O O . GLU A 1 92 ? -0.104 -3.211 -16.737 1.00 92.38 92 GLU A O 1
ATOM 734 N N . LEU A 1 93 ? -1.493 -4.682 -17.702 1.00 94.75 93 LEU A N 1
ATOM 735 C CA . LEU A 1 93 ? -0.563 -5.004 -18.775 1.00 94.75 93 LEU A CA 1
ATOM 736 C C . LEU A 1 93 ? -0.704 -3.961 -19.890 1.00 94.75 93 LEU A C 1
ATOM 738 O O . LEU A 1 93 ? -1.768 -3.837 -20.494 1.00 94.75 93 LEU A O 1
ATOM 742 N N . TYR A 1 94 ? 0.372 -3.242 -20.190 1.00 93.44 94 TYR A N 1
ATOM 743 C CA . TYR A 1 94 ? 0.428 -2.258 -21.264 1.00 93.44 94 TYR A CA 1
ATOM 744 C C . TYR A 1 94 ? 1.692 -2.462 -22.096 1.00 93.44 94 TYR A C 1
ATOM 746 O O . TYR A 1 94 ? 2.799 -2.401 -21.569 1.00 93.44 94 TYR A O 1
ATOM 754 N N . ASN A 1 95 ? 1.538 -2.717 -23.400 1.00 93.06 95 ASN A N 1
ATOM 755 C CA . ASN A 1 95 ? 2.651 -2.932 -24.337 1.00 93.06 95 ASN A CA 1
ATOM 756 C C . ASN A 1 95 ? 3.710 -3.928 -23.825 1.00 93.06 95 ASN A C 1
ATOM 758 O O . ASN A 1 95 ? 4.905 -3.654 -23.866 1.00 93.06 95 ASN A O 1
ATOM 762 N N . HIS A 1 96 ? 3.265 -5.087 -23.330 1.00 94.06 96 HIS A N 1
ATOM 763 C CA . HIS A 1 96 ? 4.121 -6.139 -22.753 1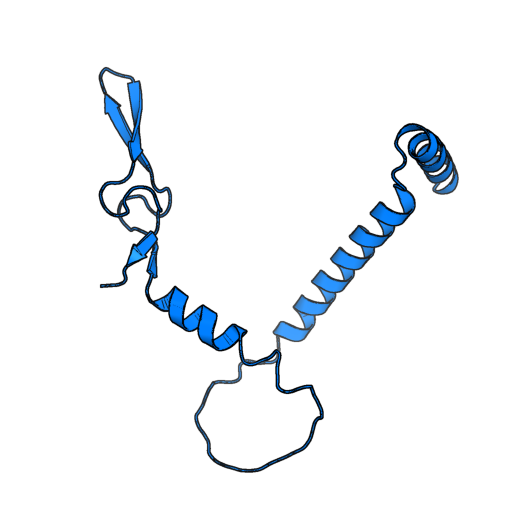.00 94.06 96 HIS A CA 1
ATOM 764 C C . HIS A 1 96 ? 4.847 -5.760 -21.450 1.00 94.06 96 HIS A C 1
ATOM 766 O O . HIS A 1 96 ? 5.666 -6.535 -20.961 1.00 94.06 96 HIS A O 1
ATOM 772 N N . MET A 1 97 ? 4.525 -4.612 -20.856 1.00 92.00 97 MET A N 1
ATOM 773 C CA . MET A 1 97 ? 5.013 -4.185 -19.548 1.00 92.00 97 MET A CA 1
ATOM 774 C C . MET A 1 97 ? 3.881 -4.218 -18.520 1.00 92.00 97 MET A C 1
ATOM 776 O O . MET A 1 97 ? 2.714 -4.036 -18.862 1.00 92.00 97 MET A O 1
ATOM 780 N N . VAL A 1 98 ? 4.221 -4.438 -17.249 1.00 94.62 98 VAL A N 1
ATOM 781 C CA . VAL A 1 98 ? 3.271 -4.293 -16.140 1.00 94.62 98 VAL A CA 1
ATOM 782 C C . VAL A 1 98 ? 3.363 -2.864 -15.626 1.00 94.6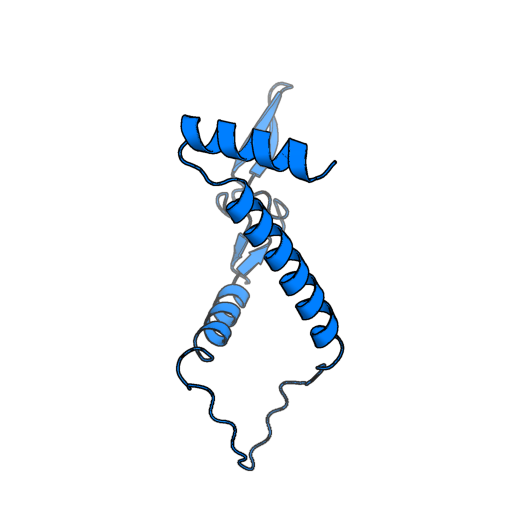2 98 VAL A C 1
ATOM 784 O O . VAL A 1 98 ? 4.411 -2.449 -15.135 1.00 94.62 98 VAL A O 1
ATOM 787 N N . LEU A 1 99 ? 2.272 -2.118 -15.757 1.00 95.56 99 LEU A N 1
ATOM 788 C CA . LEU A 1 99 ? 2.131 -0.771 -15.231 1.00 95.56 99 LEU A CA 1
ATOM 789 C C . LEU A 1 99 ? 1.377 -0.824 -13.904 1.00 95.56 99 LEU A C 1
ATOM 791 O O . LEU A 1 99 ? 0.340 -1.479 -13.799 1.00 95.56 99 LEU A O 1
ATOM 795 N N . GLU A 1 100 ? 1.877 -0.114 -12.901 1.00 95.62 100 GLU A N 1
ATOM 796 C CA . GLU A 1 100 ? 1.162 0.085 -11.644 1.00 95.62 100 GLU A CA 1
ATOM 797 C C . GLU A 1 100 ? 0.378 1.395 -11.737 1.00 95.62 100 GLU A C 1
ATOM 799 O O . GLU A 1 100 ? 0.938 2.450 -12.040 1.00 95.62 100 GLU A O 1
ATOM 804 N N . ARG A 1 101 ? -0.935 1.321 -11.525 1.00 95.12 101 ARG A N 1
ATOM 805 C CA . ARG A 1 101 ? -1.833 2.479 -11.483 1.00 95.12 101 ARG A CA 1
ATOM 806 C C . ARG A 1 101 ? -2.564 2.521 -10.156 1.00 95.12 101 ARG A C 1
ATOM 808 O O . ARG A 1 101 ? -2.846 1.475 -9.579 1.00 95.12 101 ARG A O 1
ATOM 815 N N . SER A 1 102 ? -2.903 3.715 -9.689 1.00 96.56 102 SER A N 1
ATOM 816 C CA . SER A 1 102 ? -3.744 3.875 -8.504 1.00 96.56 102 SER A CA 1
ATOM 817 C C . SER A 1 102 ? -5.113 3.231 -8.724 1.00 96.56 102 SER A C 1
ATOM 819 O O . SER A 1 102 ? -5.677 3.281 -9.817 1.00 96.56 102 SER A O 1
ATOM 821 N N . CYS A 1 103 ? -5.645 2.596 -7.686 1.00 94.56 103 CYS A N 1
ATOM 822 C CA . CYS A 1 103 ? -6.965 1.989 -7.728 1.00 94.56 103 CYS A CA 1
ATOM 823 C C . CYS A 1 103 ? -8.042 3.079 -7.705 1.00 94.56 103 CYS A C 1
ATOM 825 O O . CYS A 1 103 ? -8.240 3.712 -6.675 1.00 94.56 103 CYS A O 1
ATOM 827 N N . GLU A 1 104 ? -8.786 3.232 -8.800 1.00 94.31 104 GLU A N 1
ATOM 828 C CA . GLU A 1 104 ? -9.830 4.261 -8.968 1.00 94.31 104 GLU A CA 1
ATOM 829 C C . GLU A 1 104 ? -10.977 4.156 -7.947 1.00 94.31 104 GLU A C 1
ATOM 831 O O . GLU A 1 104 ? -11.682 5.120 -7.689 1.00 94.31 104 GLU A O 1
ATOM 836 N N . HIS A 1 105 ? -11.178 2.984 -7.339 1.00 91.56 105 HIS A N 1
ATOM 837 C CA . HIS A 1 105 ? -12.254 2.776 -6.364 1.00 91.56 105 HIS A CA 1
ATOM 838 C C . HIS A 1 105 ? -11.950 3.313 -4.963 1.00 91.56 105 HIS A C 1
ATOM 840 O O . HIS A 1 105 ? -12.864 3.536 -4.172 1.00 91.56 105 HIS A O 1
ATOM 846 N N . CYS A 1 106 ? -10.670 3.436 -4.621 1.00 94.31 106 CYS A N 1
ATOM 847 C CA . CYS A 1 106 ? -10.219 3.928 -3.319 1.00 94.31 106 CYS A CA 1
ATOM 848 C C . CYS A 1 106 ? -9.190 5.050 -3.456 1.00 94.31 106 CYS A C 1
ATOM 850 O O . CYS A 1 106 ? -8.470 5.316 -2.503 1.00 94.31 106 CYS A O 1
ATOM 852 N N . ASP A 1 107 ? -9.064 5.632 -4.651 1.00 94.31 107 ASP A N 1
ATOM 853 C CA . ASP A 1 107 ? -8.138 6.717 -4.990 1.00 94.31 107 ASP A CA 1
ATOM 854 C C . ASP A 1 107 ? -6.673 6.493 -4.567 1.00 94.31 107 ASP A C 1
ATOM 856 O O . ASP A 1 107 ? -5.899 7.435 -4.422 1.00 94.31 107 ASP A O 1
ATOM 860 N N . GLY A 1 108 ? -6.254 5.233 -4.419 1.00 94.69 108 GLY A N 1
ATOM 861 C CA . GLY A 1 108 ? -4.902 4.884 -3.972 1.00 94.69 108 GLY A CA 1
ATOM 862 C C . GLY A 1 108 ? -4.759 4.539 -2.489 1.00 94.69 108 GLY A C 1
ATOM 863 O O . GLY A 1 108 ? -3.732 3.979 -2.113 1.00 94.69 108 GLY A O 1
ATOM 864 N N . ASP A 1 109 ? -5.778 4.767 -1.661 1.00 94.12 109 ASP A N 1
ATOM 865 C CA . ASP A 1 109 ? -5.672 4.606 -0.202 1.00 94.12 109 ASP A CA 1
ATOM 866 C C . ASP A 1 109 ? -5.769 3.146 0.265 1.00 94.12 109 ASP A C 1
ATOM 868 O O . ASP A 1 109 ? -5.462 2.813 1.407 1.00 94.12 109 ASP A O 1
ATOM 872 N N . GLY A 1 110 ? -6.255 2.244 -0.592 1.00 94.94 110 GLY A N 1
ATOM 873 C CA . GLY A 1 110 ? -6.482 0.835 -0.234 1.00 94.94 110 GLY A CA 1
ATOM 874 C C . GLY A 1 110 ? -7.683 0.604 0.699 1.00 94.94 110 GLY A C 1
ATOM 875 O O . GLY A 1 110 ? -8.139 -0.531 0.847 1.00 94.94 110 GLY A O 1
ATOM 876 N N . ILE A 1 111 ? -8.268 1.663 1.251 1.00 94.56 111 ILE A N 1
ATOM 877 C CA . ILE A 1 111 ? -9.473 1.644 2.085 1.00 94.56 111 ILE A CA 1
ATOM 878 C C . ILE A 1 111 ? -10.609 2.407 1.401 1.00 94.56 111 ILE A C 1
ATOM 880 O O . ILE A 1 111 ? -10.384 3.368 0.678 1.00 94.56 111 ILE A O 1
ATOM 884 N N . ALA A 1 112 ? -11.841 1.956 1.603 1.00 91.69 112 ALA A N 1
ATOM 885 C CA . ALA A 1 112 ? -13.042 2.571 1.052 1.00 91.69 112 ALA A CA 1
ATOM 886 C C . ALA A 1 112 ? -14.085 2.769 2.162 1.00 91.69 112 ALA A C 1
ATOM 888 O O . ALA A 1 112 ? -14.114 1.990 3.120 1.00 91.69 112 ALA A O 1
ATOM 889 N N . PRO A 1 113 ? -14.962 3.781 2.065 1.00 90.12 113 PRO A N 1
ATOM 890 C CA . PRO A 1 113 ? -16.052 3.943 3.016 1.00 90.12 113 PRO A CA 1
ATOM 891 C C . PRO A 1 113 ? -16.996 2.733 2.961 1.00 90.12 113 PRO A C 1
ATOM 893 O O . PRO A 1 113 ? -17.343 2.227 1.889 1.00 90.12 113 PRO A O 1
ATOM 896 N N . ARG A 1 114 ? -17.418 2.264 4.135 1.00 84.56 114 ARG A N 1
ATOM 897 C CA . ARG A 1 114 ? -18.410 1.202 4.299 1.00 84.56 114 ARG A CA 1
ATOM 898 C C . ARG A 1 114 ? -19.772 1.766 3.877 1.00 84.56 114 ARG A C 1
ATOM 900 O O . ARG A 1 114 ? -20.330 2.597 4.588 1.00 84.56 114 ARG A O 1
ATOM 907 N N . LYS A 1 115 ? -20.241 1.386 2.685 1.00 71.69 115 LYS A N 1
ATOM 908 C CA . LYS A 1 115 ? -21.580 1.732 2.177 1.00 71.69 115 LYS A CA 1
ATOM 909 C C .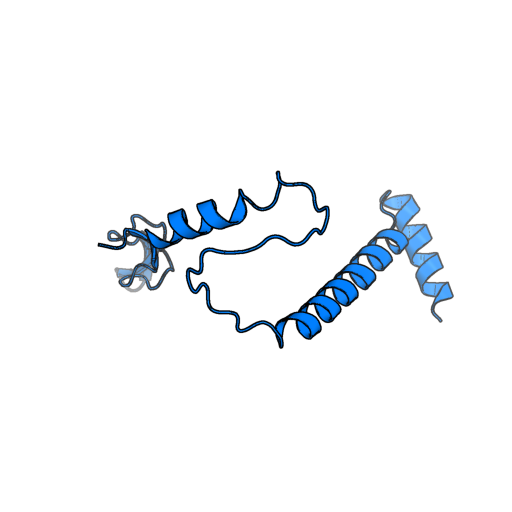 LYS A 1 115 ? -22.673 0.972 2.917 1.00 71.69 115 LYS A C 1
ATOM 911 O O . LYS A 1 115 ? -22.419 -0.202 3.274 1.00 71.69 115 LYS A O 1
#

Organism: NCBI:txid303371

Sequence (115 aa):
MQDMRDDEARKLHATTGVDFIALRQKYMTANVEAQQKEQDQNHSDSRCDTHKGSQQNRSESPLQQRHLCTETAALDKYVICKECSGLGIRKELYNHMVLERSCEHCDGDGIAPRK